Protein AF-A0A4U0RDK1-F1 (afdb_monomer_lite)

Sequence (62 aa):
METYSFLRTLADSWALLALTLVFVGVVIFVFRPSGRRAQKDAAESIFRNETRPAEDKPKEDE

Organism: NCBI:txid1706839

pLDDT: mean 81.08, std 10.9, range [56.06, 97.5]

Radius of gyration: 27.06 Å; chains: 1; bounding box: 30×14×81 Å

Secondary structure (DSSP, 8-state):
-HHHHHHHHHHHTHHHHHHHHHHHHHHHHHHS--SHHHHHHHHHTTGGGSSSPPP-PPP---

Structure (mmCIF, N/CA/C/O backbone):
data_AF-A0A4U0RDK1-F1
#
_entry.id   AF-A0A4U0RDK1-F1
#
loop_
_atom_site.group_PDB
_atom_site.id
_atom_site.type_symbol
_atom_site.label_atom_id
_atom_site.label_alt_id
_atom_site.label_comp_id
_atom_site.label_asym_id
_atom_site.label_entity_id
_atom_site.label_seq_id
_atom_site.pdbx_PDB_ins_code
_atom_site.Cartn_x
_atom_site.Cartn_y
_atom_site.Cartn_z
_atom_site.occupancy
_atom_site.B_iso_or_equiv
_atom_site.auth_seq_id
_atom_site.auth_comp_id
_atom_site.auth_asym_id
_atom_site.auth_atom_id
_atom_site.pdbx_PDB_model_num
ATOM 1 N N . MET A 1 1 ? 13.116 -12.046 -33.342 1.00 62.91 1 MET A N 1
ATOM 2 C CA . MET A 1 1 ? 12.356 -10.825 -32.983 1.00 62.91 1 MET A CA 1
ATOM 3 C C . MET A 1 1 ? 11.314 -11.108 -31.895 1.00 62.91 1 MET A C 1
ATOM 5 O O . MET A 1 1 ? 11.197 -10.290 -30.995 1.00 62.91 1 MET A O 1
ATOM 9 N N . GLU A 1 2 ? 10.646 -12.270 -31.908 1.00 80.50 2 GLU A N 1
ATOM 10 C CA . GLU A 1 2 ? 9.655 -12.709 -30.896 1.00 80.50 2 GLU A CA 1
ATOM 11 C C . GLU A 1 2 ? 10.124 -12.607 -29.427 1.00 80.50 2 GLU A C 1
ATOM 13 O O . GLU A 1 2 ? 9.489 -11.953 -28.604 1.00 80.50 2 GLU A O 1
ATOM 18 N N . THR A 1 3 ? 11.282 -13.183 -29.085 1.00 84.00 3 THR A N 1
ATOM 19 C CA . THR A 1 3 ? 11.801 -13.210 -27.702 1.00 84.00 3 THR A CA 1
ATOM 20 C C . THR A 1 3 ? 12.173 -11.832 -27.156 1.00 84.00 3 THR A C 1
ATOM 22 O O . THR A 1 3 ? 11.914 -11.544 -25.991 1.00 84.00 3 THR A O 1
ATOM 25 N N . TYR A 1 4 ? 12.757 -10.961 -27.984 1.00 85.00 4 TYR A N 1
ATOM 26 C CA . TYR A 1 4 ? 13.115 -9.598 -27.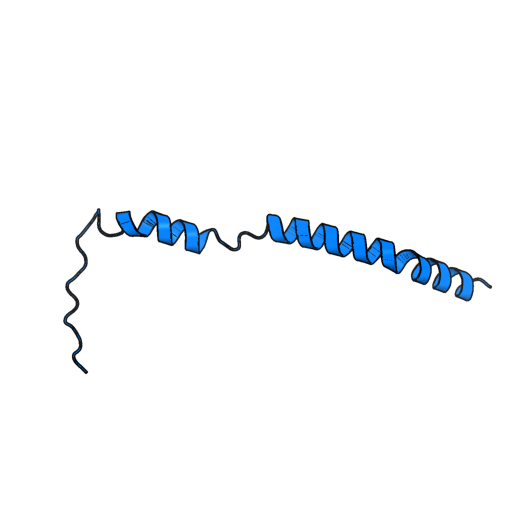573 1.00 85.00 4 TYR A CA 1
ATOM 27 C C . TYR A 1 4 ? 11.872 -8.740 -27.308 1.00 85.00 4 TYR A C 1
ATOM 29 O O . TYR A 1 4 ? 11.829 -8.009 -26.321 1.00 85.00 4 TYR A O 1
ATOM 37 N N . SER A 1 5 ? 10.849 -8.863 -28.159 1.00 86.12 5 SER A N 1
ATOM 38 C CA . SER A 1 5 ? 9.579 -8.158 -27.977 1.00 86.12 5 SER A CA 1
ATOM 39 C C . SER A 1 5 ? 8.904 -8.568 -26.667 1.00 86.12 5 SER A C 1
ATOM 41 O O . SER A 1 5 ? 8.562 -7.697 -25.874 1.00 86.12 5 SER A O 1
ATOM 43 N N . PHE A 1 6 ? 8.837 -9.871 -26.379 1.00 86.69 6 PHE A N 1
ATOM 44 C CA . PHE A 1 6 ? 8.276 -10.395 -25.132 1.00 86.69 6 PHE A CA 1
ATOM 45 C C . PHE A 1 6 ? 8.992 -9.872 -23.875 1.00 86.69 6 PHE A C 1
ATOM 47 O O . PHE A 1 6 ? 8.353 -9.375 -22.945 1.00 86.69 6 PHE A O 1
ATOM 54 N N . LEU A 1 7 ? 10.329 -9.934 -23.856 1.00 87.88 7 LEU A N 1
ATOM 55 C CA . LEU A 1 7 ? 11.138 -9.429 -22.740 1.00 87.88 7 LEU A CA 1
ATOM 56 C C . LEU A 1 7 ? 10.942 -7.923 -22.528 1.00 87.88 7 LEU A C 1
ATOM 58 O O . LEU A 1 7 ? 10.914 -7.459 -21.390 1.00 87.88 7 LEU A O 1
ATOM 62 N N . ARG A 1 8 ? 10.764 -7.164 -23.614 1.00 88.88 8 ARG A N 1
ATOM 63 C CA . ARG A 1 8 ? 10.510 -5.724 -23.560 1.00 88.88 8 ARG A CA 1
ATOM 64 C C . ARG A 1 8 ? 9.144 -5.400 -22.961 1.00 88.88 8 ARG A C 1
ATOM 66 O O . ARG A 1 8 ? 9.067 -4.533 -22.103 1.00 88.88 8 ARG A O 1
ATOM 73 N N . THR A 1 9 ? 8.083 -6.103 -23.354 1.00 85.44 9 THR A N 1
ATOM 74 C CA . THR A 1 9 ? 6.740 -5.856 -22.799 1.00 85.44 9 THR A CA 1
ATOM 75 C C . THR A 1 9 ? 6.672 -6.187 -21.305 1.00 85.44 9 THR A C 1
ATOM 77 O O . THR A 1 9 ? 6.027 -5.473 -20.535 1.00 85.44 9 THR A O 1
ATOM 80 N N . LEU A 1 10 ? 7.387 -7.236 -20.878 1.00 84.81 10 LEU A N 1
ATOM 81 C CA . LEU A 1 10 ? 7.580 -7.553 -19.462 1.00 84.81 10 LEU A CA 1
ATOM 82 C C . LEU A 1 10 ? 8.351 -6.450 -18.725 1.00 84.81 10 LEU A C 1
ATOM 84 O O . LEU A 1 10 ? 7.932 -6.040 -17.644 1.00 84.81 10 LEU A O 1
ATOM 88 N N . ALA A 1 11 ? 9.448 -5.954 -19.305 1.00 85.75 11 ALA A N 1
ATOM 89 C CA . ALA A 1 11 ? 10.261 -4.884 -18.727 1.00 85.75 11 ALA A CA 1
ATOM 90 C C . ALA A 1 11 ? 9.475 -3.569 -18.576 1.00 85.75 11 ALA A C 1
ATOM 92 O O . ALA A 1 11 ? 9.496 -2.961 -17.506 1.00 85.75 11 ALA A O 1
ATOM 93 N N . ASP A 1 12 ? 8.723 -3.177 -19.605 1.00 84.88 12 ASP A N 1
ATOM 94 C CA . ASP A 1 12 ? 7.957 -1.926 -19.625 1.00 84.88 12 ASP A CA 1
ATOM 95 C C . ASP A 1 12 ? 6.812 -1.918 -18.584 1.00 84.88 12 ASP A C 1
ATOM 97 O O . ASP A 1 12 ? 6.392 -0.858 -18.122 1.00 84.88 12 ASP A O 1
ATOM 101 N N . SER A 1 13 ? 6.338 -3.089 -18.139 1.00 88.81 13 SER A N 1
ATOM 102 C CA . SER A 1 13 ? 5.214 -3.212 -17.193 1.00 88.81 13 SER A CA 1
ATOM 103 C C . SER A 1 13 ? 5.613 -3.151 -15.709 1.00 88.81 13 SER A C 1
ATOM 105 O O . SER A 1 13 ? 4.739 -3.118 -14.838 1.00 88.81 13 SER A O 1
ATOM 107 N N . TRP A 1 14 ? 6.910 -3.119 -15.381 1.00 92.00 14 TRP A N 1
ATOM 108 C CA . TRP A 1 14 ? 7.397 -3.210 -13.995 1.00 92.00 14 TRP A CA 1
ATOM 109 C C . TRP A 1 14 ? 6.923 -2.074 -13.086 1.00 92.00 14 TRP A C 1
ATOM 111 O O . TRP A 1 14 ? 6.568 -2.316 -11.932 1.00 92.00 14 TRP A O 1
ATOM 121 N N . ALA A 1 15 ? 6.881 -0.841 -13.592 1.00 89.50 15 ALA A N 1
ATOM 122 C CA . ALA A 1 15 ? 6.424 0.308 -12.811 1.00 89.50 15 ALA A CA 1
ATOM 123 C C . ALA A 1 15 ? 4.931 0.198 -12.449 1.00 89.50 15 ALA A C 1
ATOM 125 O O . ALA A 1 15 ? 4.542 0.451 -11.308 1.00 89.50 15 ALA A O 1
ATOM 126 N N . LEU A 1 16 ? 4.099 -0.244 -13.400 1.00 91.94 16 LEU A N 1
ATOM 127 C CA . LEU A 1 16 ? 2.670 -0.485 -13.175 1.00 91.94 16 LEU A CA 1
ATOM 128 C C . LEU A 1 16 ? 2.443 -1.636 -12.188 1.00 91.94 16 LEU A C 1
ATOM 130 O O . LEU A 1 16 ? 1.579 -1.547 -11.311 1.00 91.94 16 LEU A O 1
ATOM 134 N N . LEU A 1 17 ? 3.246 -2.698 -12.293 1.00 93.88 17 LEU A N 1
ATOM 135 C CA . LEU A 1 17 ? 3.195 -3.838 -11.383 1.00 93.88 17 LEU A CA 1
ATOM 136 C C . LEU A 1 17 ? 3.577 -3.432 -9.952 1.00 93.88 17 LEU A C 1
ATOM 138 O O . LEU A 1 17 ? 2.874 -3.790 -9.009 1.00 93.88 17 LEU A O 1
ATOM 142 N N . ALA A 1 18 ? 4.627 -2.624 -9.788 1.00 94.75 18 ALA A N 1
ATOM 143 C CA . ALA A 1 18 ? 5.026 -2.085 -8.490 1.00 94.75 18 ALA A CA 1
ATOM 144 C C . ALA A 1 18 ? 3.910 -1.239 -7.857 1.00 94.75 18 ALA A C 1
ATOM 146 O O . ALA A 1 18 ? 3.560 -1.457 -6.699 1.00 94.75 18 ALA A O 1
ATOM 147 N N . LEU A 1 19 ? 3.297 -0.327 -8.620 1.00 96.44 19 LEU A N 1
ATOM 148 C CA . LEU A 1 19 ? 2.192 0.505 -8.135 1.00 96.44 19 LEU A CA 1
ATOM 149 C C . LEU A 1 19 ? 0.978 -0.338 -7.713 1.00 96.44 19 LEU A C 1
ATOM 151 O O . LEU A 1 19 ? 0.377 -0.088 -6.669 1.00 96.44 19 LEU A O 1
ATOM 155 N N . THR A 1 20 ? 0.667 -1.384 -8.480 1.00 96.38 20 THR A N 1
ATOM 156 C CA . THR A 1 20 ? -0.407 -2.335 -8.163 1.00 96.38 20 THR A CA 1
ATOM 157 C C . THR A 1 20 ? -0.114 -3.110 -6.876 1.00 96.38 20 THR A C 1
ATOM 159 O O . THR A 1 20 ? -0.984 -3.220 -6.012 1.00 96.38 20 THR A O 1
ATOM 162 N N . LEU A 1 21 ? 1.113 -3.614 -6.703 1.00 97.50 21 LEU A N 1
ATOM 163 C CA . LEU A 1 21 ? 1.523 -4.315 -5.483 1.00 97.50 21 LEU A CA 1
ATOM 164 C C . LEU A 1 21 ? 1.493 -3.401 -4.256 1.00 97.50 21 LEU A C 1
ATOM 166 O O . LEU A 1 21 ? 1.014 -3.821 -3.205 1.00 97.50 21 LEU A O 1
ATOM 170 N N . VAL A 1 22 ? 1.954 -2.154 -4.385 1.00 96.94 22 VAL A N 1
ATOM 171 C CA . VAL A 1 22 ? 1.875 -1.154 -3.309 1.00 96.94 22 VAL A CA 1
ATOM 172 C C . VAL A 1 22 ? 0.419 -0.889 -2.940 1.00 96.94 22 VAL A C 1
ATOM 174 O O . VAL A 1 22 ? 0.076 -0.929 -1.760 1.00 96.94 22 VAL A O 1
ATOM 177 N N . PHE A 1 23 ? -0.453 -0.685 -3.928 1.00 96.88 23 PHE A N 1
ATOM 178 C CA . PHE A 1 23 ? -1.881 -0.474 -3.70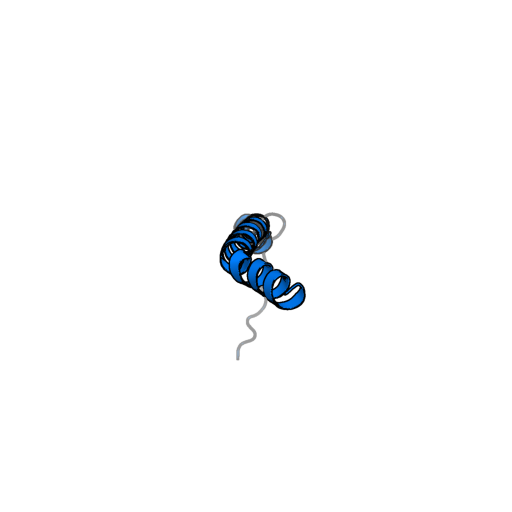3 1.00 96.88 23 PHE A CA 1
ATOM 179 C C . PHE A 1 23 ? -2.519 -1.641 -2.938 1.00 96.88 23 PHE A C 1
ATOM 181 O O . PHE A 1 23 ? -3.132 -1.433 -1.891 1.00 96.88 23 PHE A O 1
ATOM 188 N N . VAL A 1 24 ? -2.321 -2.877 -3.405 1.00 97.38 24 VAL A N 1
ATOM 189 C CA . VAL A 1 24 ? -2.821 -4.078 -2.717 1.00 97.38 24 VAL A CA 1
ATOM 190 C C . VAL A 1 24 ? -2.206 -4.208 -1.322 1.00 97.38 24 VAL A C 1
ATOM 192 O O . VAL A 1 24 ? -2.908 -4.552 -0.374 1.00 97.38 24 VAL A O 1
ATOM 195 N N . GLY A 1 25 ? -0.923 -3.880 -1.162 1.00 96.25 25 GLY A N 1
ATOM 196 C CA . GLY A 1 25 ? -0.244 -3.853 0.131 1.00 96.25 25 GLY A CA 1
ATOM 197 C C . GLY A 1 25 ? -0.906 -2.897 1.124 1.00 96.25 25 GLY A C 1
ATOM 198 O O . GLY A 1 25 ? -1.151 -3.283 2.266 1.00 96.25 25 GLY A O 1
ATOM 199 N N . VAL A 1 26 ? -1.267 -1.688 0.685 1.00 95.75 26 VAL A N 1
ATOM 200 C CA . VAL A 1 26 ? -1.999 -0.705 1.501 1.00 95.75 26 VAL A CA 1
ATOM 201 C C . VAL A 1 26 ? -3.402 -1.207 1.838 1.00 95.75 26 VAL A C 1
ATOM 203 O O . VAL A 1 26 ? -3.812 -1.135 2.994 1.00 95.75 26 VAL A O 1
ATOM 206 N N . VAL A 1 27 ? -4.123 -1.770 0.865 1.00 94.50 27 VAL A N 1
ATOM 207 C CA . VAL A 1 27 ? -5.448 -2.368 1.089 1.00 94.50 27 VAL A CA 1
ATOM 208 C C . VAL A 1 27 ? -5.364 -3.455 2.165 1.00 94.50 27 VAL A C 1
ATOM 210 O O . VAL A 1 27 ? -6.079 -3.400 3.164 1.00 94.50 27 VAL A O 1
ATOM 213 N N . ILE A 1 28 ? -4.437 -4.403 2.020 1.00 93.56 28 ILE A N 1
ATOM 214 C CA . ILE A 1 28 ? -4.212 -5.468 3.004 1.00 93.56 28 ILE A CA 1
ATOM 215 C C . ILE A 1 28 ? -3.804 -4.888 4.3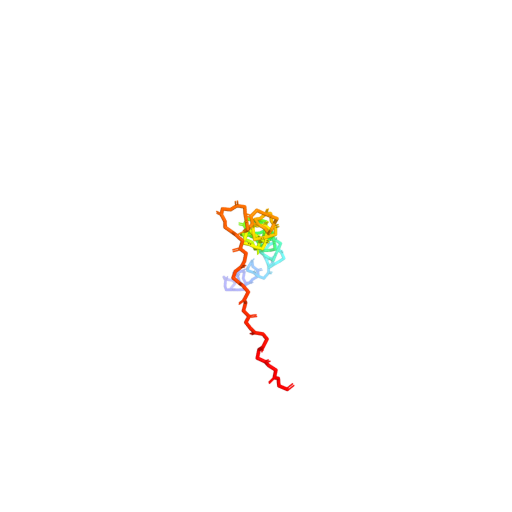58 1.00 93.56 28 ILE A C 1
ATOM 217 O O . ILE A 1 28 ? -4.248 -5.398 5.381 1.00 93.56 28 ILE A O 1
ATOM 221 N N . PHE A 1 29 ? -2.978 -3.843 4.397 1.00 87.81 29 PHE A N 1
ATOM 222 C CA . PHE A 1 29 ? -2.570 -3.189 5.638 1.00 87.81 29 PHE A CA 1
ATOM 223 C C . PHE A 1 29 ? -3.759 -2.572 6.385 1.00 87.81 29 PHE A C 1
ATOM 225 O O . PHE A 1 29 ? -3.880 -2.772 7.589 1.00 87.81 29 PHE A O 1
ATOM 232 N N . VAL A 1 30 ? -4.670 -1.895 5.681 1.00 87.50 30 VAL A N 1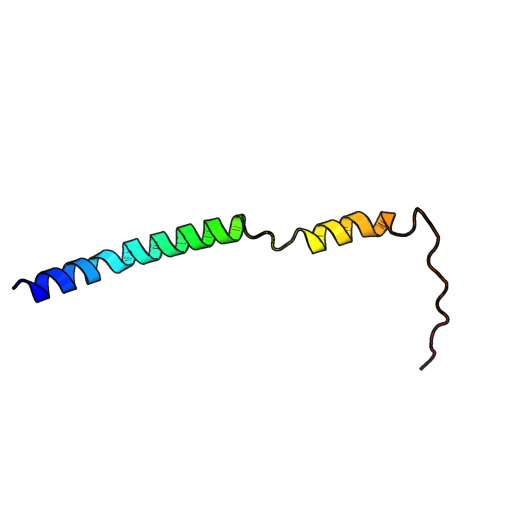
ATOM 233 C CA . VAL A 1 30 ? -5.887 -1.319 6.277 1.00 87.50 30 VAL A CA 1
ATOM 234 C C . VAL A 1 30 ? -6.819 -2.413 6.803 1.00 87.50 30 VAL A C 1
ATOM 236 O O . VAL A 1 30 ? -7.371 -2.288 7.895 1.00 87.50 30 VAL A O 1
ATOM 239 N N . PHE A 1 31 ? -6.975 -3.509 6.058 1.00 84.88 31 PHE A N 1
ATOM 240 C CA . PHE A 1 31 ? -7.801 -4.639 6.487 1.00 84.88 31 PHE A CA 1
ATOM 241 C C . PHE A 1 31 ? -7.103 -5.569 7.489 1.00 84.88 31 PHE A C 1
ATOM 243 O O . PHE A 1 31 ? -7.772 -6.401 8.107 1.00 84.88 31 PHE A O 1
ATOM 250 N N . ARG A 1 32 ? -5.783 -5.445 7.693 1.00 82.75 32 ARG A N 1
ATOM 251 C CA . ARG A 1 32 ? -5.033 -6.224 8.683 1.00 82.75 32 ARG A CA 1
ATOM 252 C C . ARG A 1 32 ? -5.560 -5.83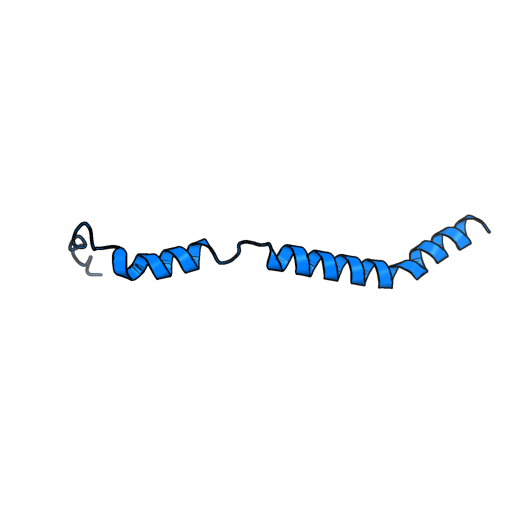7 10.068 1.00 82.75 32 ARG A C 1
ATOM 254 O O . ARG A 1 32 ? -5.367 -4.701 10.496 1.00 82.75 32 ARG A O 1
ATOM 261 N N . PRO A 1 33 ? -6.159 -6.767 10.833 1.00 70.25 33 PRO A N 1
ATOM 262 C CA . PRO A 1 33 ? -6.643 -6.478 12.176 1.00 70.25 33 PRO A CA 1
ATOM 263 C C . PRO A 1 33 ? -5.452 -6.433 13.151 1.00 70.25 33 PRO A C 1
ATOM 265 O O . PRO A 1 33 ? -5.316 -7.308 13.999 1.00 70.25 33 PRO A O 1
ATOM 268 N N . SER A 1 34 ? -4.546 -5.456 13.014 1.00 66.69 34 SER A N 1
ATOM 269 C CA . SER A 1 34 ? -3.301 -5.406 13.798 1.00 66.69 34 SER A CA 1
ATOM 270 C C . SER A 1 34 ? -3.509 -4.923 15.240 1.00 66.69 34 SER A C 1
ATOM 272 O O . SER A 1 34 ? -2.708 -5.252 16.106 1.00 66.69 34 SER A O 1
ATOM 274 N N . GLY A 1 35 ? -4.604 -4.208 15.532 1.00 63.69 35 GLY A N 1
ATOM 275 C CA . GLY A 1 35 ? -4.823 -3.579 16.844 1.00 63.69 35 GLY A CA 1
ATOM 276 C C . GLY A 1 35 ? -5.996 -4.110 17.669 1.00 63.69 35 GLY A C 1
ATOM 277 O O . GLY A 1 35 ? -6.112 -3.754 18.837 1.00 63.69 35 GLY A O 1
ATOM 278 N N . ARG A 1 36 ? -6.876 -4.961 17.119 1.00 65.94 36 ARG A N 1
ATOM 279 C CA . ARG A 1 36 ? -8.145 -5.315 17.795 1.00 65.94 36 ARG A CA 1
ATOM 280 C C . ARG A 1 36 ? -7.959 -5.937 19.181 1.00 65.94 36 ARG A C 1
ATOM 282 O O . ARG A 1 36 ? -8.791 -5.698 20.044 1.00 65.94 36 ARG A O 1
ATOM 289 N N . ARG A 1 37 ? -6.887 -6.704 19.412 1.00 67.12 37 ARG A N 1
ATOM 290 C CA . ARG A 1 37 ? -6.612 -7.294 20.734 1.00 67.12 37 ARG A CA 1
ATOM 291 C C . ARG A 1 37 ? -6.138 -6.252 21.747 1.00 67.12 37 ARG A C 1
ATOM 293 O O . ARG A 1 37 ? -6.716 -6.188 22.818 1.00 67.12 37 ARG A O 1
ATOM 300 N N . ALA A 1 38 ? -5.170 -5.408 21.386 1.00 71.81 38 ALA A N 1
ATOM 301 C CA . ALA A 1 38 ? -4.649 -4.367 22.279 1.00 71.81 38 ALA A CA 1
ATOM 302 C C . ALA A 1 38 ? -5.708 -3.306 22.625 1.00 71.81 38 ALA A C 1
ATOM 304 O O . ALA A 1 38 ? -5.817 -2.886 23.769 1.00 71.81 38 ALA A O 1
ATOM 305 N N . GLN A 1 39 ? -6.533 -2.919 21.649 1.00 75.50 39 GLN A N 1
ATOM 306 C CA . GLN A 1 39 ? -7.631 -1.970 21.861 1.00 75.50 39 GLN A CA 1
ATOM 307 C C . GLN A 1 39 ? -8.729 -2.560 22.754 1.00 75.50 39 GLN A C 1
ATOM 309 O O . GLN A 1 39 ? -9.268 -1.866 23.611 1.00 75.50 39 GLN A O 1
ATOM 314 N N . LYS A 1 40 ? -9.045 -3.852 22.576 1.00 77.81 40 LYS A N 1
ATOM 315 C CA . LYS A 1 40 ? -10.015 -4.548 23.424 1.00 77.81 40 LYS A CA 1
ATOM 316 C C . LYS A 1 40 ? -9.499 -4.683 24.858 1.00 77.81 40 LYS A C 1
ATOM 318 O O . LYS A 1 40 ? -10.233 -4.355 25.775 1.00 77.81 40 LYS A O 1
ATOM 323 N N . ASP A 1 41 ? -8.240 -5.075 25.037 1.00 77.81 41 ASP A N 1
ATOM 324 C CA . ASP A 1 41 ? -7.614 -5.225 26.358 1.00 77.81 41 ASP A CA 1
ATOM 325 C C . ASP A 1 41 ? -7.527 -3.880 27.110 1.00 77.81 41 ASP A C 1
ATOM 327 O O . ASP A 1 41 ? -7.829 -3.806 28.297 1.00 77.81 41 ASP A O 1
ATOM 331 N N . ALA A 1 42 ? -7.232 -2.778 26.407 1.00 80.06 42 ALA A N 1
ATOM 332 C CA . ALA A 1 42 ? -7.272 -1.431 26.981 1.00 80.06 42 ALA A CA 1
ATOM 333 C C . ALA A 1 42 ? -8.693 -1.002 27.389 1.00 80.06 42 ALA A C 1
ATOM 335 O O . ALA A 1 42 ? -8.877 -0.453 28.474 1.00 80.06 42 ALA A O 1
ATOM 336 N N . ALA A 1 43 ? -9.705 -1.275 26.559 1.00 81.12 43 ALA A N 1
ATOM 337 C CA . ALA A 1 43 ? -11.099 -0.966 26.884 1.00 81.12 43 ALA A CA 1
ATOM 338 C C . ALA A 1 43 ? -11.629 -1.806 28.059 1.00 81.12 43 ALA A C 1
ATOM 340 O O . ALA A 1 43 ? -12.423 -1.322 28.859 1.00 81.12 43 ALA A O 1
ATOM 341 N N . GLU A 1 44 ? -11.173 -3.053 28.174 1.00 83.06 44 GLU A N 1
ATOM 342 C CA . GLU A 1 44 ? -11.570 -3.997 29.222 1.00 83.06 44 GLU A CA 1
ATOM 343 C C . GLU A 1 44 ? -10.751 -3.802 30.517 1.00 83.06 44 GLU A C 1
ATOM 345 O O . GLU A 1 44 ? -11.119 -4.340 31.556 1.00 83.06 44 GLU A O 1
ATOM 350 N N . SER A 1 45 ? -9.686 -2.983 30.494 1.00 80.69 45 SER A N 1
ATOM 351 C CA . SER A 1 45 ? -8.799 -2.740 31.645 1.00 80.69 45 SER A CA 1
ATOM 352 C C . SER A 1 45 ? -9.499 -2.125 32.860 1.00 80.69 45 SER A C 1
ATOM 354 O O . SER A 1 45 ? -9.240 -2.556 33.982 1.00 80.69 45 SER A O 1
ATOM 356 N N . ILE A 1 46 ? -10.410 -1.167 32.650 1.00 78.69 46 ILE A N 1
ATOM 357 C CA . ILE A 1 46 ? -11.201 -0.556 33.732 1.00 78.69 46 ILE A CA 1
ATOM 358 C C . ILE A 1 46 ? -12.203 -1.577 34.278 1.00 78.69 46 ILE A C 1
ATOM 360 O O . ILE A 1 46 ? -12.353 -1.708 35.488 1.00 78.69 46 ILE A O 1
ATOM 364 N N . PHE A 1 47 ? -12.800 -2.374 33.385 1.00 82.31 47 PHE A N 1
ATOM 365 C CA . PHE A 1 47 ? -13.834 -3.341 33.740 1.00 82.31 47 PHE A CA 1
ATOM 366 C C . PHE A 1 47 ? -13.300 -4.680 34.282 1.00 82.31 47 PHE A C 1
ATOM 368 O O . PHE A 1 47 ? -14.064 -5.567 34.674 1.00 82.31 47 PHE A O 1
ATOM 375 N N . ARG A 1 48 ? -11.977 -4.854 34.318 1.00 75.44 48 ARG A N 1
ATOM 376 C CA . ARG A 1 48 ? -11.319 -6.136 34.607 1.00 75.44 48 ARG A CA 1
ATOM 377 C C . ARG A 1 48 ? -11.620 -6.684 36.006 1.00 75.44 48 ARG A C 1
ATOM 379 O O . ARG A 1 48 ? -11.518 -7.888 36.228 1.00 75.44 48 ARG A O 1
ATOM 386 N N . ASN A 1 49 ? -12.018 -5.810 36.927 1.00 76.75 49 ASN A N 1
ATOM 387 C CA . ASN A 1 49 ? -12.214 -6.102 38.346 1.00 76.75 49 ASN A CA 1
ATOM 388 C C . ASN A 1 49 ? -13.644 -5.820 38.839 1.00 76.75 49 ASN A C 1
ATOM 390 O O . ASN A 1 49 ? -13.897 -5.810 40.041 1.00 76.75 49 ASN A O 1
ATOM 394 N N . GLU A 1 50 ? -14.593 -5.61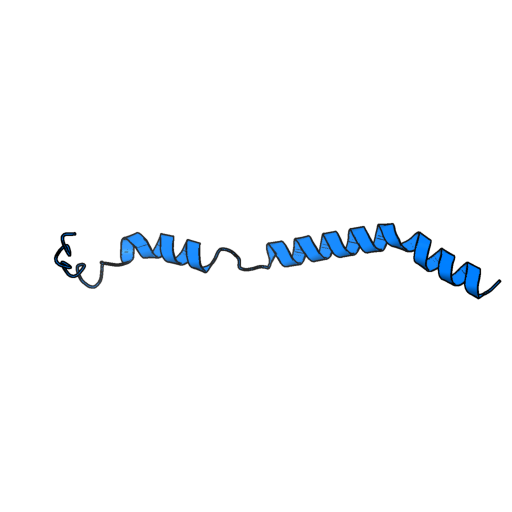0 37.925 1.00 75.38 50 GLU A N 1
ATOM 395 C CA . GLU A 1 50 ? -15.981 -5.246 38.262 1.00 75.38 50 GLU A CA 1
ATOM 396 C C . GLU A 1 50 ? -16.747 -6.432 38.864 1.00 75.38 50 GLU A C 1
ATOM 398 O O . GLU A 1 50 ? -17.632 -6.264 39.697 1.00 75.38 50 GLU A O 1
ATOM 403 N N . THR A 1 51 ? -16.418 -7.659 38.435 1.00 77.00 51 THR A N 1
ATOM 404 C CA . THR A 1 51 ? -17.111 -8.882 38.884 1.00 77.00 51 THR A CA 1
ATOM 405 C C . THR A 1 51 ? -16.532 -9.433 40.189 1.00 77.00 51 THR A C 1
ATOM 407 O O . THR A 1 51 ? -17.264 -10.015 40.988 1.00 77.00 51 THR A O 1
ATOM 410 N N . ARG A 1 52 ? -15.222 -9.265 40.416 1.00 69.25 52 ARG A N 1
ATOM 411 C CA . ARG A 1 52 ? -14.531 -9.600 41.669 1.00 69.25 52 ARG A CA 1
ATOM 412 C C . ARG A 1 52 ? -13.272 -8.739 41.838 1.00 69.25 52 ARG A C 1
ATOM 414 O O . ARG A 1 52 ? -12.604 -8.467 40.838 1.00 69.25 52 ARG A O 1
ATOM 421 N N . PRO A 1 53 ? -12.913 -8.371 43.083 1.00 72.38 53 PRO A N 1
ATOM 422 C CA . PRO A 1 53 ? -11.646 -7.708 43.382 1.00 72.38 53 PRO A CA 1
ATOM 423 C C . PRO A 1 53 ? -10.446 -8.543 42.917 1.00 72.38 53 PRO A C 1
ATOM 425 O O . PRO A 1 53 ? -10.546 -9.766 42.805 1.00 72.38 53 PRO A O 1
ATOM 428 N N . ALA A 1 54 ? -9.306 -7.887 42.670 1.00 72.38 54 ALA A N 1
ATOM 429 C CA . ALA A 1 54 ? -8.062 -8.602 42.391 1.00 72.38 54 ALA A CA 1
ATOM 430 C C . ALA A 1 54 ? -7.670 -9.391 43.641 1.00 72.38 54 ALA A C 1
ATOM 432 O O . ALA A 1 54 ? -7.761 -8.864 44.748 1.00 72.38 54 ALA A O 1
ATOM 433 N N . GLU A 1 55 ? -7.229 -10.633 43.459 1.00 73.81 55 GLU A N 1
ATOM 434 C CA . GLU A 1 55 ? -6.586 -11.374 44.539 1.00 73.81 55 GLU A CA 1
ATOM 435 C C . GLU A 1 55 ? -5.317 -10.625 44.958 1.00 73.81 55 GLU A C 1
ATOM 437 O O . GLU A 1 55 ? -4.473 -10.307 44.113 1.00 73.81 55 GLU A O 1
ATOM 442 N N . ASP A 1 56 ? -5.192 -10.344 46.256 1.00 72.50 56 ASP A N 1
ATOM 443 C CA . ASP A 1 56 ? -3.950 -9.867 46.858 1.00 72.50 56 ASP A CA 1
ATOM 444 C C . ASP A 1 56 ? -2.905 -10.973 46.689 1.00 72.50 56 ASP A C 1
ATOM 446 O O . ASP A 1 56 ? -2.830 -11.921 47.472 1.00 72.50 56 ASP A O 1
ATOM 450 N N . LYS A 1 57 ? -2.115 -10.898 45.615 1.00 69.81 57 LYS A N 1
ATOM 451 C CA . LYS A 1 57 ? -0.914 -11.719 45.518 1.00 69.81 57 LYS A CA 1
ATOM 452 C C . LYS A 1 57 ? 0.076 -11.190 46.555 1.00 69.81 57 LYS A C 1
ATOM 454 O O . LYS A 1 57 ? 0.399 -9.999 46.495 1.00 69.81 57 LYS A O 1
ATOM 459 N N . PRO A 1 58 ? 0.570 -12.033 47.481 1.00 62.56 58 PRO A N 1
ATOM 460 C CA . PRO A 1 58 ? 1.683 -11.643 48.329 1.00 62.56 58 PRO A CA 1
ATOM 461 C C . PRO A 1 58 ? 2.818 -11.220 47.401 1.00 62.56 58 PRO A C 1
ATOM 463 O O . PRO A 1 58 ? 3.079 -11.899 46.404 1.00 62.56 58 PRO A O 1
ATOM 466 N N . LYS A 1 59 ? 3.440 -10.073 47.680 1.00 64.94 59 LYS A N 1
ATOM 467 C CA . LYS A 1 59 ? 4.689 -9.721 47.011 1.00 64.94 59 LYS A CA 1
ATOM 468 C C . LYS A 1 59 ? 5.662 -10.862 47.318 1.00 64.94 59 LYS A C 1
ATOM 470 O O . LYS A 1 59 ? 5.916 -11.147 48.482 1.00 64.94 59 LYS A O 1
ATOM 475 N N . GLU A 1 60 ? 6.100 -11.583 46.291 1.00 65.75 60 GLU A N 1
ATOM 476 C CA . GLU A 1 60 ? 7.334 -12.352 46.402 1.00 65.75 60 GLU A CA 1
ATOM 477 C C . GLU A 1 60 ? 8.433 -11.302 46.451 1.00 65.75 60 GLU A C 1
ATOM 479 O O . GLU A 1 60 ? 8.754 -10.647 45.459 1.00 65.75 60 GLU A O 1
ATOM 484 N N . ASP A 1 61 ? 8.852 -11.043 47.680 1.00 62.00 61 ASP A N 1
ATOM 485 C CA . ASP A 1 61 ? 9.954 -10.175 48.023 1.00 62.00 61 ASP A CA 1
ATOM 486 C C . ASP A 1 61 ? 11.239 -10.866 47.526 1.00 62.00 61 ASP A C 1
ATOM 488 O O . ASP A 1 61 ? 11.584 -11.944 48.017 1.00 62.00 61 ASP A O 1
ATOM 492 N N . GLU A 1 62 ? 11.911 -10.278 46.529 1.00 56.06 62 GLU A N 1
ATOM 493 C CA . GLU A 1 62 ? 13.294 -10.610 46.143 1.00 56.06 62 GLU A CA 1
ATOM 494 C C . GLU A 1 62 ? 14.246 -9.506 46.621 1.00 56.06 62 GLU A C 1
ATOM 496 O O . GLU A 1 62 ? 13.909 -8.309 46.429 1.00 56.06 62 GLU A O 1
#

Foldseek 3Di:
DVVVVVVVVVVVCVVVVVVVVVVVVVVCVVVPPPCPVVVVCVVCVVVVDVVHHDPPDPPPDD

InterPro domains:
  IPR008621 Cbb3-type cytochrome oxidase component [PF05545] (2-50)